Protein AF-A0A421DUH6-F1 (afdb_monomer_lite)

Structure (mmCIF, N/CA/C/O backbone):
data_AF-A0A421DUH6-F1
#
_entry.id   AF-A0A421DUH6-F1
#
loop_
_atom_site.group_PDB
_atom_site.id
_atom_site.type_symbol
_atom_site.label_atom_id
_atom_site.label_alt_id
_atom_site.label_comp_id
_atom_site.label_asym_id
_atom_site.label_entity_id
_atom_site.label_seq_id
_atom_site.pdbx_PDB_ins_code
_atom_site.Cartn_x
_atom_site.Cartn_y
_atom_site.Cartn_z
_atom_site.occupancy
_atom_site.B_iso_or_equiv
_atom_sit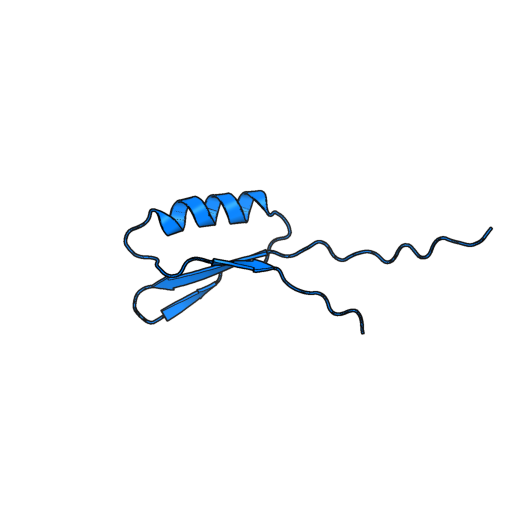e.auth_seq_id
_atom_site.auth_comp_id
_atom_site.auth_asym_id
_atom_site.auth_atom_id
_atom_site.pdbx_PDB_model_num
ATOM 1 N N . GLY A 1 1 ? -21.370 -5.238 39.498 1.00 35.66 1 GLY A N 1
ATOM 2 C CA . GLY A 1 1 ? -20.615 -4.505 38.472 1.00 35.66 1 GLY A CA 1
ATOM 3 C C . GLY A 1 1 ? -20.257 -5.488 37.394 1.00 35.66 1 GLY A C 1
ATOM 4 O O . GLY A 1 1 ? -19.547 -6.437 37.685 1.0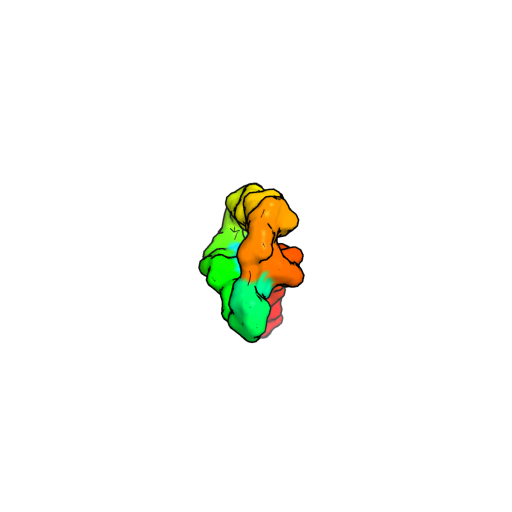0 35.66 1 GLY A O 1
ATOM 5 N N . THR A 1 2 ? -20.835 -5.344 36.210 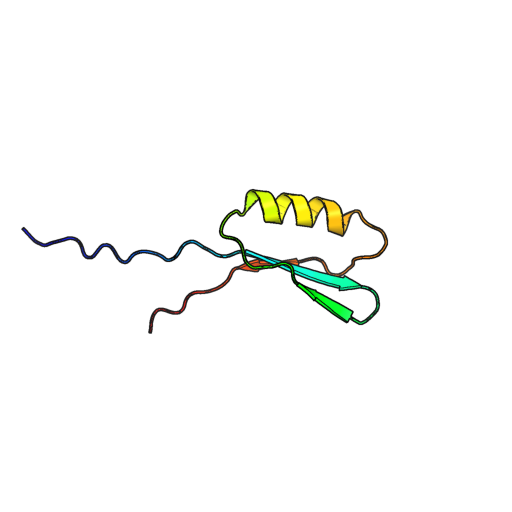1.00 39.66 2 THR A N 1
ATOM 6 C CA . THR A 1 2 ? -20.490 -6.161 35.045 1.00 39.66 2 THR A CA 1
ATOM 7 C C . THR A 1 2 ? -19.262 -5.533 34.406 1.00 39.66 2 THR A C 1
ATOM 9 O O . THR A 1 2 ? -19.334 -4.400 33.936 1.00 39.66 2 THR A O 1
ATOM 12 N N . ALA A 1 3 ? -18.130 -6.230 34.490 1.00 47.88 3 ALA A N 1
ATOM 13 C CA . ALA A 1 3 ? -16.904 -5.844 33.814 1.00 47.88 3 ALA A CA 1
ATOM 14 C C . ALA A 1 3 ? -17.183 -5.802 32.309 1.00 47.88 3 ALA A C 1
ATOM 16 O O . ALA A 1 3 ? -17.609 -6.797 31.726 1.00 47.88 3 ALA A O 1
ATOM 17 N N . THR A 1 4 ? -17.019 -4.624 31.717 1.00 51.66 4 THR A N 1
ATOM 18 C CA . THR A 1 4 ? -17.061 -4.425 30.276 1.00 51.66 4 THR A CA 1
ATOM 19 C C . THR A 1 4 ? -15.891 -5.202 29.693 1.00 51.66 4 THR A C 1
ATOM 21 O O . THR A 1 4 ? -14.736 -4.820 29.887 1.00 51.66 4 THR A O 1
ATOM 24 N N . ASP A 1 5 ? -16.196 -6.322 29.047 1.00 52.44 5 ASP A N 1
ATOM 25 C CA . ASP A 1 5 ? -15.242 -7.084 28.257 1.00 52.44 5 ASP A CA 1
ATOM 26 C C . ASP A 1 5 ? -14.752 -6.142 27.157 1.00 52.44 5 ASP A C 1
ATOM 28 O O . ASP A 1 5 ? -15.468 -5.818 26.207 1.00 52.44 5 ASP A O 1
ATOM 32 N N . THR A 1 6 ? -13.588 -5.540 27.382 1.00 51.78 6 THR A N 1
ATOM 33 C CA . THR A 1 6 ? -12.998 -4.616 26.425 1.00 51.78 6 THR A CA 1
ATOM 34 C C . THR A 1 6 ? -12.309 -5.517 25.425 1.00 51.78 6 THR A C 1
ATOM 36 O O . THR A 1 6 ? -11.120 -5.798 25.572 1.00 51.78 6 THR A O 1
ATOM 39 N N . ALA A 1 7 ? -13.084 -6.038 24.467 1.00 56.97 7 ALA A N 1
ATOM 40 C CA . ALA A 1 7 ? -12.543 -6.643 23.262 1.00 56.97 7 ALA A CA 1
ATOM 41 C C . ALA A 1 7 ? -11.481 -5.669 22.755 1.00 56.97 7 ALA A C 1
ATOM 43 O O . ALA A 1 7 ? -11.785 -4.547 22.345 1.00 56.97 7 ALA A O 1
ATOM 44 N N . THR A 1 8 ? -10.219 -6.033 22.950 1.00 55.66 8 THR A N 1
ATOM 45 C CA . THR A 1 8 ? -9.106 -5.188 22.556 1.00 55.66 8 THR A CA 1
ATOM 46 C C . THR A 1 8 ? -9.087 -5.316 21.049 1.00 55.66 8 THR A C 1
ATOM 48 O O . THR A 1 8 ? -8.579 -6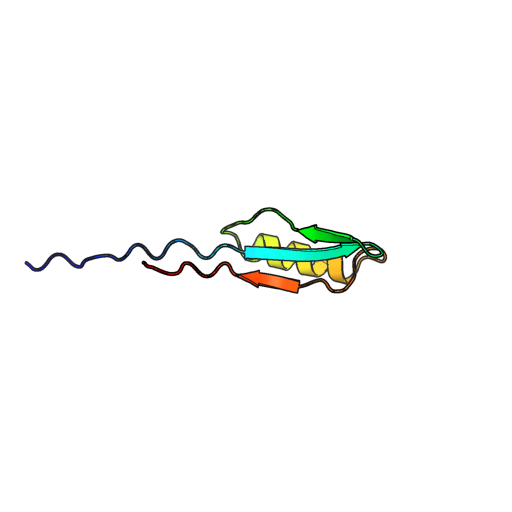.306 20.541 1.00 55.66 8 THR A O 1
ATOM 51 N N . THR A 1 9 ? -9.745 -4.393 20.341 1.00 64.25 9 THR A N 1
ATOM 52 C CA . THR A 1 9 ? -9.656 -4.330 18.884 1.00 64.25 9 THR A CA 1
ATOM 53 C C . THR A 1 9 ? -8.176 -4.195 18.576 1.00 64.25 9 THR A C 1
ATOM 55 O O . THR A 1 9 ? -7.580 -3.156 18.872 1.00 64.25 9 THR A O 1
ATOM 58 N N . GLU A 1 10 ? -7.559 -5.278 18.097 1.00 69.31 10 GLU A N 1
ATOM 59 C CA . GLU A 1 10 ? -6.172 -5.232 17.660 1.00 69.31 10 GLU A CA 1
ATOM 60 C C . GLU 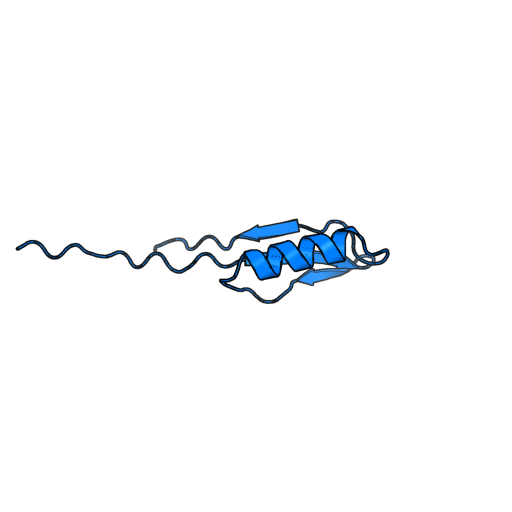A 1 10 ? -6.041 -4.047 16.696 1.00 69.31 10 GLU A C 1
ATOM 62 O O . GLU A 1 10 ? -6.922 -3.849 15.851 1.00 69.31 10 GLU A O 1
ATOM 67 N N . PRO A 1 11 ? -5.011 -3.199 16.856 1.00 77.00 11 PRO A N 1
ATOM 68 C CA . PRO A 1 11 ? -4.893 -2.006 16.040 1.00 77.00 11 PRO A CA 1
ATOM 69 C C . PRO A 1 11 ? -4.836 -2.410 14.570 1.00 77.00 11 PRO A C 1
ATOM 71 O O . PRO A 1 11 ? -4.117 -3.346 14.204 1.00 77.00 11 PRO A O 1
ATOM 74 N N . ASP A 1 12 ? -5.590 -1.692 13.736 1.00 88.12 12 ASP A N 1
ATOM 75 C CA . ASP A 1 12 ? -5.583 -1.909 12.296 1.00 88.12 12 ASP A CA 1
ATOM 76 C C . ASP A 1 12 ? -4.151 -1.878 11.776 1.00 88.12 12 ASP A C 1
ATOM 78 O O . ASP A 1 12 ? -3.430 -0.904 11.987 1.00 88.12 12 ASP A O 1
ATOM 82 N N . GLN A 1 13 ? -3.744 -2.942 11.090 1.00 94.12 13 GLN A N 1
ATOM 83 C CA . GLN A 1 13 ? -2.452 -2.979 10.421 1.00 94.12 13 GLN A CA 1
ATOM 84 C C . GLN A 1 13 ? -2.628 -2.683 8.940 1.00 94.12 13 GLN A C 1
ATOM 86 O O . GLN A 1 13 ? -3.554 -3.172 8.292 1.00 94.12 13 GLN A O 1
ATOM 91 N N . TRP A 1 14 ? -1.693 -1.914 8.404 1.00 96.38 14 TRP A N 1
ATOM 92 C CA . TRP A 1 14 ? -1.693 -1.412 7.042 1.00 96.38 14 TRP A CA 1
ATOM 93 C C . TRP A 1 14 ? -0.361 -1.727 6.371 1.00 96.38 14 TRP A C 1
ATOM 95 O O . TRP A 1 14 ? 0.678 -1.752 7.032 1.00 96.38 14 TRP A O 1
ATOM 105 N N . ARG A 1 15 ? -0.376 -1.961 5.062 1.00 97.31 15 ARG A N 1
ATOM 106 C CA . ARG A 1 15 ? 0.837 -2.053 4.237 1.00 97.31 15 ARG A CA 1
ATOM 107 C C . ARG A 1 15 ? 0.561 -1.532 2.835 1.00 97.31 15 ARG A C 1
ATOM 109 O O . ARG A 1 15 ? -0.596 -1.437 2.427 1.00 97.31 15 ARG A O 1
ATOM 116 N N . LEU A 1 16 ? 1.619 -1.275 2.079 1.00 97.12 16 LEU A N 1
ATOM 117 C CA . LEU A 1 16 ? 1.526 -1.135 0.632 1.00 97.12 16 LEU A CA 1
ATOM 118 C C . LEU A 1 16 ? 1.794 -2.454 -0.067 1.00 97.12 16 LEU A C 1
ATOM 120 O O . LEU A 1 16 ? 2.700 -3.191 0.323 1.00 97.12 16 LEU A O 1
ATOM 124 N N . ARG A 1 17 ? 1.054 -2.677 -1.148 1.00 97.69 17 ARG A N 1
ATOM 125 C CA . ARG A 1 17 ? 1.382 -3.625 -2.210 1.00 97.69 17 ARG A CA 1
ATOM 126 C C . ARG A 1 17 ? 1.647 -2.831 -3.482 1.00 97.69 17 ARG A C 1
ATOM 128 O O . ARG A 1 17 ? 0.908 -1.895 -3.777 1.00 97.69 17 ARG A O 1
ATOM 135 N N . TYR A 1 18 ? 2.703 -3.168 -4.206 1.00 96.25 18 TYR A N 1
ATOM 136 C CA . TYR A 1 18 ? 3.068 -2.507 -5.458 1.00 96.25 18 TYR A CA 1
ATOM 137 C C . TYR A 1 18 ? 3.849 -3.458 -6.365 1.00 96.25 18 TYR A C 1
ATOM 139 O O . TYR A 1 18 ? 4.418 -4.442 -5.897 1.00 96.25 18 TYR A O 1
ATOM 147 N N . MET A 1 19 ? 3.890 -3.144 -7.656 1.00 96.25 19 MET A N 1
ATOM 148 C CA . MET A 1 19 ? 4.607 -3.905 -8.676 1.00 96.25 19 MET A CA 1
ATOM 149 C C . MET A 1 19 ? 5.863 -3.157 -9.128 1.00 96.25 19 MET A C 1
ATOM 151 O O . MET A 1 19 ? 5.812 -1.948 -9.361 1.00 96.25 19 MET A O 1
ATOM 155 N N . VAL A 1 20 ? 6.981 -3.867 -9.285 1.00 93.56 20 VAL A N 1
ATOM 156 C CA . VAL A 1 20 ? 8.208 -3.368 -9.929 1.00 93.56 20 VAL A CA 1
ATOM 157 C C . VAL A 1 20 ? 8.578 -4.333 -11.048 1.00 93.56 20 VAL A C 1
ATOM 159 O O . VAL A 1 20 ? 8.978 -5.470 -10.796 1.00 93.56 20 VAL A O 1
ATOM 162 N N . GLY A 1 21 ? 8.416 -3.895 -12.299 1.00 91.38 21 GLY A N 1
ATOM 163 C CA . GLY A 1 21 ? 8.343 -4.840 -13.417 1.00 91.38 21 GLY A CA 1
ATOM 164 C C . GLY A 1 21 ? 7.228 -5.858 -13.160 1.00 91.38 21 GLY A C 1
ATOM 165 O O . GLY A 1 21 ? 6.123 -5.470 -12.804 1.00 91.38 21 GLY A O 1
ATOM 166 N N . ASP A 1 22 ? 7.538 -7.149 -13.246 1.00 94.00 22 ASP A N 1
ATOM 167 C CA . ASP A 1 22 ? 6.560 -8.223 -13.007 1.00 94.00 22 ASP A CA 1
ATOM 168 C C . ASP A 1 22 ? 6.580 -8.764 -11.564 1.00 94.00 22 ASP A C 1
ATOM 170 O O . ASP A 1 22 ? 5.942 -9.774 -11.263 1.00 94.00 22 ASP A O 1
ATOM 174 N N . LEU A 1 23 ? 7.342 -8.133 -10.663 1.00 95.94 23 LEU A N 1
ATOM 175 C CA . LEU A 1 23 ? 7.492 -8.582 -9.281 1.00 95.94 23 LEU A CA 1
ATOM 176 C C . LEU A 1 23 ? 6.570 -7.811 -8.346 1.00 95.94 23 LEU A C 1
ATOM 178 O O . LEU A 1 23 ? 6.554 -6.581 -8.340 1.00 95.94 23 LEU A O 1
ATOM 182 N N . GLU A 1 24 ? 5.850 -8.555 -7.514 1.00 97.38 24 GLU A N 1
ATOM 183 C CA . GLU A 1 24 ? 5.004 -7.998 -6.467 1.00 97.38 24 GLU A CA 1
ATOM 184 C C . GLU A 1 24 ? 5.797 -7.798 -5.174 1.00 97.38 24 GLU A C 1
ATOM 186 O O . GLU A 1 24 ? 6.477 -8.703 -4.682 1.00 97.38 24 GLU A O 1
ATOM 191 N N . HIS A 1 25 ? 5.685 -6.602 -4.610 1.00 96.56 25 HIS A N 1
ATOM 192 C CA . HIS A 1 25 ? 6.389 -6.181 -3.413 1.00 96.56 25 HIS A CA 1
ATOM 193 C C . HIS A 1 25 ? 5.426 -5.667 -2.353 1.00 96.56 25 HIS A C 1
ATOM 195 O O . HIS A 1 25 ? 4.350 -5.139 -2.641 1.00 96.56 25 HIS A O 1
ATOM 201 N N . TYR A 1 26 ? 5.871 -5.793 -1.105 1.00 97.00 26 TYR A N 1
ATOM 202 C CA . TYR A 1 26 ? 5.117 -5.396 0.068 1.00 97.00 26 TYR A CA 1
ATOM 203 C C . TYR A 1 26 ? 6.004 -4.622 1.030 1.00 97.00 26 TYR A C 1
ATOM 205 O O . TYR A 1 26 ? 7.158 -4.994 1.251 1.00 97.00 26 TYR A O 1
ATOM 213 N N . THR A 1 27 ? 5.457 -3.576 1.642 1.00 96.00 27 THR A N 1
ATOM 214 C CA . THR A 1 27 ? 6.056 -3.036 2.865 1.00 96.00 27 THR A CA 1
ATOM 215 C C . THR A 1 27 ? 5.712 -3.931 4.049 1.00 96.00 27 THR A C 1
ATOM 217 O O . THR A 1 27 ? 4.787 -4.749 3.995 1.00 96.00 27 THR A O 1
ATOM 220 N N . GLU A 1 28 ? 6.432 -3.746 5.151 1.00 96.38 28 GLU A N 1
ATOM 221 C CA . GLU A 1 28 ? 6.023 -4.328 6.422 1.00 96.38 28 GLU A CA 1
ATOM 222 C C . GLU A 1 28 ? 4.656 -3.782 6.856 1.00 96.38 28 GLU A C 1
ATOM 224 O O . GLU A 1 28 ? 4.252 -2.673 6.487 1.00 96.38 28 GLU A O 1
ATOM 229 N N . TRP A 1 29 ? 3.941 -4.593 7.633 1.00 95.81 29 TRP A N 1
ATOM 230 C CA . TRP A 1 29 ? 2.703 -4.183 8.280 1.00 95.81 29 TRP A CA 1
ATOM 231 C C . TRP A 1 29 ? 3.002 -3.171 9.387 1.00 95.81 29 TRP A C 1
ATOM 233 O O . TRP A 1 29 ? 3.873 -3.401 10.223 1.00 95.81 29 TRP A O 1
ATOM 243 N N . THR A 1 30 ? 2.239 -2.085 9.434 1.00 94.00 30 THR A N 1
ATOM 244 C CA . THR A 1 30 ? 2.338 -1.060 10.479 1.00 94.00 30 THR A CA 1
ATOM 245 C C . THR A 1 30 ? 0.959 -0.632 10.962 1.00 94.00 30 THR A C 1
ATOM 247 O O . THR A 1 30 ? 0.001 -0.633 10.195 1.00 94.00 30 THR A O 1
ATOM 250 N N . ALA A 1 31 ? 0.852 -0.247 12.233 1.00 93.75 31 ALA A N 1
ATOM 251 C CA . ALA A 1 31 ? -0.372 0.341 12.781 1.00 93.75 31 ALA A CA 1
ATOM 252 C C . ALA A 1 31 ? -0.542 1.831 12.415 1.00 93.75 31 ALA A C 1
ATOM 254 O O . ALA A 1 31 ? -1.602 2.411 12.639 1.00 93.75 31 ALA A O 1
ATOM 255 N N . ASP A 1 32 ? 0.498 2.464 11.862 1.00 94.31 32 ASP A N 1
ATOM 256 C CA . ASP A 1 32 ? 0.508 3.892 11.548 1.00 94.31 32 ASP A CA 1
ATOM 257 C C . ASP A 1 32 ? 0.049 4.163 10.106 1.00 94.31 32 ASP A C 1
ATOM 259 O O . ASP A 1 32 ? 0.834 4.109 9.154 1.00 94.31 32 ASP A O 1
ATOM 263 N N . PHE A 1 33 ? -1.244 4.454 9.943 1.00 93.94 33 PHE A N 1
ATOM 264 C CA . PHE A 1 33 ? -1.835 4.753 8.636 1.00 93.94 33 PHE A CA 1
ATOM 265 C C . PHE A 1 33 ? -1.204 5.974 7.932 1.00 93.94 33 PHE A C 1
ATOM 267 O O . PHE A 1 33 ? -0.875 5.840 6.752 1.00 93.94 33 PHE A O 1
ATOM 274 N N . PRO A 1 34 ? -0.950 7.121 8.600 1.00 95.94 34 PRO A N 1
ATOM 275 C CA . PRO A 1 34 ? -0.235 8.254 8.002 1.00 95.94 34 PRO A CA 1
ATOM 276 C C . PRO A 1 34 ? 1.092 7.893 7.322 1.00 95.94 34 PRO A C 1
ATOM 278 O O . PRO A 1 34 ? 1.400 8.413 6.248 1.00 95.94 34 PRO A O 1
ATOM 281 N N . THR A 1 35 ? 1.871 6.976 7.904 1.00 95.19 35 THR A N 1
ATOM 282 C CA . THR A 1 35 ? 3.114 6.497 7.280 1.00 95.19 35 THR A CA 1
ATOM 283 C C . THR A 1 35 ? 2.835 5.780 5.957 1.00 95.19 35 THR A C 1
ATOM 285 O O . THR A 1 35 ? 3.503 6.050 4.956 1.00 95.19 35 THR A O 1
ATOM 288 N N . ILE A 1 36 ? 1.821 4.911 5.918 1.00 96.12 36 ILE A N 1
ATOM 289 C CA . ILE A 1 36 ? 1.429 4.185 4.702 1.00 96.12 36 ILE A CA 1
ATOM 290 C C . ILE A 1 36 ? 0.834 5.114 3.642 1.00 96.12 36 ILE A C 1
ATOM 292 O O . ILE A 1 36 ? 1.163 4.973 2.465 1.00 96.12 36 ILE A O 1
ATOM 296 N N . GLU A 1 37 ? 0.022 6.093 4.036 1.00 96.75 37 GLU A N 1
ATOM 297 C CA . GLU A 1 37 ? -0.525 7.101 3.123 1.00 96.75 37 GLU A CA 1
ATOM 298 C C . GLU A 1 37 ? 0.591 7.938 2.483 1.00 96.75 37 GLU A C 1
ATOM 300 O O . GLU A 1 37 ? 0.612 8.144 1.269 1.00 96.75 37 GLU A O 1
ATOM 305 N N . ASN A 1 38 ? 1.587 8.345 3.270 1.00 95.88 38 ASN A N 1
ATOM 306 C CA . ASN A 1 38 ? 2.754 9.057 2.760 1.00 95.88 38 ASN A CA 1
ATOM 307 C C . ASN A 1 38 ? 3.564 8.207 1.764 1.00 95.88 38 ASN A C 1
ATOM 309 O O . ASN A 1 38 ? 3.985 8.707 0.719 1.00 95.88 38 ASN A O 1
ATOM 313 N N . TYR A 1 39 ? 3.769 6.917 2.045 1.00 94.50 39 TYR A N 1
ATOM 314 C CA . TYR A 1 39 ? 4.435 6.022 1.097 1.00 94.50 39 TYR A CA 1
ATOM 315 C C . TYR A 1 39 ? 3.611 5.813 -0.173 1.00 94.50 39 TYR A C 1
ATOM 317 O O . TYR A 1 39 ? 4.185 5.815 -1.261 1.00 94.50 39 TYR A O 1
ATOM 325 N N . TYR A 1 40 ? 2.285 5.692 -0.065 1.00 95.62 40 TYR A N 1
ATOM 326 C CA . TYR A 1 40 ? 1.399 5.565 -1.222 1.00 95.62 40 TYR A CA 1
ATOM 327 C C . TYR A 1 40 ? 1.600 6.747 -2.170 1.00 95.62 40 TYR A C 1
ATOM 329 O O . TYR A 1 40 ? 1.800 6.580 -3.375 1.00 95.62 40 TYR A O 1
ATOM 337 N N . ASP A 1 41 ? 1.620 7.948 -1.597 1.00 95.06 41 ASP A N 1
ATOM 338 C CA . ASP A 1 41 ? 1.777 9.193 -2.330 1.00 95.06 41 ASP A CA 1
ATOM 339 C C . ASP A 1 41 ? 3.148 9.339 -2.997 1.00 95.06 41 ASP A C 1
ATOM 341 O O . ASP A 1 41 ? 3.241 9.924 -4.078 1.00 95.06 41 ASP A O 1
ATOM 345 N N . GLN A 1 42 ? 4.199 8.784 -2.396 1.00 93.25 42 GLN A N 1
ATOM 346 C CA . GLN A 1 42 ? 5.538 8.749 -2.985 1.00 93.25 42 GLN A CA 1
ATOM 347 C C . GLN A 1 42 ? 5.641 7.715 -4.111 1.00 93.25 42 GLN A C 1
ATOM 349 O O . GLN A 1 42 ? 6.122 8.040 -5.195 1.00 93.25 42 GLN A O 1
ATOM 354 N N . TYR A 1 43 ? 5.159 6.491 -3.886 1.00 91.69 43 TYR A N 1
ATOM 355 C CA . TYR A 1 43 ? 5.298 5.391 -4.843 1.00 91.69 43 TYR A CA 1
ATOM 356 C C . TYR A 1 43 ? 4.425 5.599 -6.080 1.00 91.69 43 TYR A C 1
ATOM 358 O O . TYR A 1 43 ? 4.895 5.360 -7.186 1.00 91.69 43 TYR A O 1
ATOM 366 N N . ARG A 1 44 ? 3.207 6.140 -5.933 1.00 90.38 44 ARG A N 1
ATOM 367 C CA . ARG A 1 44 ? 2.335 6.442 -7.085 1.00 90.38 44 ARG A CA 1
ATOM 368 C C . ARG A 1 44 ? 2.876 7.538 -8.007 1.00 90.38 44 ARG A C 1
ATOM 370 O O . ARG A 1 44 ? 2.371 7.705 -9.111 1.00 90.38 44 ARG A O 1
ATOM 377 N N . ARG A 1 45 ? 3.809 8.360 -7.513 1.00 90.50 45 ARG A N 1
ATOM 378 C CA . ARG A 1 45 ? 4.464 9.437 -8.276 1.00 90.50 45 ARG A CA 1
ATOM 379 C C . ARG A 1 45 ? 5.816 9.001 -8.843 1.00 90.50 45 ARG A C 1
ATOM 381 O O . ARG A 1 45 ? 6.415 9.774 -9.582 1.00 90.50 45 ARG A O 1
ATOM 388 N N . GLY A 1 46 ? 6.316 7.828 -8.455 1.00 85.00 46 GLY A N 1
ATOM 389 C CA . GLY A 1 46 ? 7.576 7.284 -8.944 1.00 85.00 46 GLY A CA 1
ATOM 390 C C . GLY A 1 46 ? 7.404 6.553 -10.273 1.00 85.00 46 GLY A C 1
ATOM 391 O O . GLY A 1 46 ? 6.343 6.013 -10.558 1.00 85.00 46 GLY A O 1
ATOM 392 N N . ASP A 1 47 ? 8.475 6.492 -11.062 1.00 85.12 47 ASP A N 1
ATOM 393 C CA . ASP A 1 47 ? 8.433 5.890 -12.403 1.00 85.12 47 ASP A CA 1
ATOM 394 C C . ASP A 1 47 ? 8.552 4.353 -12.399 1.00 85.12 47 ASP A C 1
ATOM 396 O O . ASP A 1 47 ? 8.254 3.701 -13.396 1.00 85.12 47 ASP A O 1
ATOM 400 N N . TYR A 1 48 ? 9.014 3.758 -11.292 1.00 82.88 48 TYR A N 1
ATOM 401 C CA . TYR A 1 48 ? 9.364 2.330 -11.223 1.00 82.88 48 TYR A CA 1
ATOM 402 C C . TYR A 1 48 ? 8.281 1.446 -10.600 1.00 82.88 48 TYR A C 1
ATOM 404 O O . TYR A 1 48 ? 8.230 0.250 -10.891 1.00 82.88 48 TYR A O 1
ATOM 412 N N . ALA A 1 49 ? 7.448 2.016 -9.729 1.00 88.69 49 ALA A N 1
ATOM 413 C CA . ALA A 1 49 ? 6.402 1.290 -9.028 1.00 88.69 49 ALA A CA 1
ATOM 414 C C . ALA A 1 49 ? 5.048 1.565 -9.686 1.00 88.69 49 ALA A C 1
ATOM 416 O O . ALA A 1 49 ? 4.679 2.717 -9.896 1.00 88.69 49 ALA A O 1
ATOM 417 N N . HIS A 1 50 ? 4.294 0.514 -9.982 1.00 91.81 50 HIS A N 1
ATOM 418 C CA . HIS A 1 50 ? 2.928 0.616 -10.495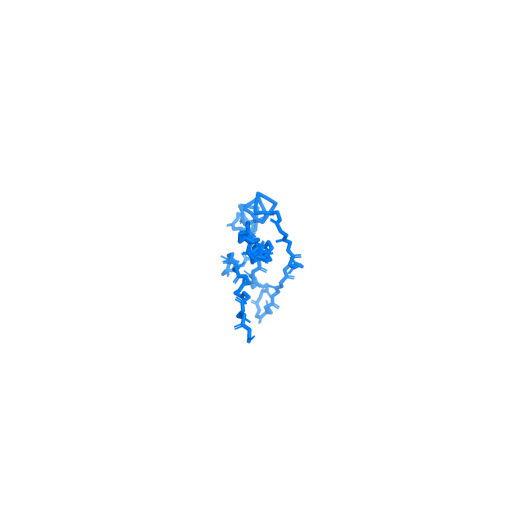 1.00 91.81 50 HIS A CA 1
ATOM 419 C C . HIS A 1 50 ? 1.986 -0.279 -9.690 1.00 91.81 50 HIS A C 1
ATOM 421 O O . HIS A 1 50 ? 2.416 -0.995 -8.785 1.00 91.81 50 HIS A O 1
ATOM 427 N N . ASP A 1 51 ? 0.684 -0.165 -9.955 1.00 94.88 51 ASP A N 1
ATOM 428 C CA . ASP A 1 51 ? -0.378 -0.886 -9.238 1.00 94.88 51 ASP A CA 1
ATOM 429 C C . ASP A 1 51 ? -0.271 -0.784 -7.708 1.00 94.88 51 ASP A C 1
ATOM 431 O O . ASP A 1 51 ? -0.564 -1.725 -6.967 1.00 94.88 51 ASP A O 1
ATOM 435 N N . VAL A 1 52 ? 0.163 0.389 -7.241 1.00 96.12 52 VAL A N 1
ATOM 436 C CA . VAL A 1 52 ? 0.334 0.703 -5.825 1.00 96.12 52 VAL A CA 1
ATOM 437 C C . VAL A 1 52 ? -1.040 0.725 -5.157 1.00 96.12 52 VAL A C 1
ATOM 439 O O . VAL A 1 52 ? -1.926 1.464 -5.583 1.00 96.12 52 VAL A O 1
ATOM 442 N N . VAL A 1 53 ? -1.224 -0.059 -4.096 1.00 97.12 53 VAL A N 1
ATOM 443 C CA . VAL A 1 53 ? -2.461 -0.112 -3.306 1.00 97.12 53 VAL A CA 1
ATOM 444 C C . VAL A 1 53 ? -2.155 -0.178 -1.813 1.00 97.12 53 VAL A C 1
ATOM 446 O O . VAL A 1 53 ? -1.160 -0.771 -1.396 1.00 97.12 53 VAL A O 1
ATOM 449 N N . ILE A 1 54 ? -3.035 0.412 -1.004 1.00 97.31 54 ILE A N 1
ATOM 450 C CA . ILE A 1 54 ? -3.014 0.270 0.454 1.00 97.31 54 ILE A CA 1
ATOM 451 C C . ILE A 1 54 ? -3.878 -0.930 0.839 1.00 97.31 54 ILE A C 1
ATOM 453 O O . ILE A 1 54 ? -5.052 -1.000 0.476 1.00 97.31 54 ILE A O 1
ATOM 457 N N . GLU A 1 55 ? -3.312 -1.850 1.611 1.00 97.12 55 GLU A N 1
ATOM 458 C CA . GLU A 1 55 ? -4.027 -2.989 2.178 1.00 97.12 55 GLU A CA 1
ATOM 459 C C . GLU A 1 55 ? -4.240 -2.802 3.679 1.00 97.12 55 GLU A C 1
ATOM 461 O O . GLU A 1 55 ? -3.352 -2.319 4.383 1.00 97.12 55 GLU A O 1
ATOM 466 N N . ARG A 1 56 ? -5.405 -3.239 4.169 1.00 94.69 56 ARG A N 1
ATOM 467 C CA . ARG A 1 56 ? -5.730 -3.341 5.597 1.00 94.69 56 ARG A CA 1
ATOM 468 C C . ARG A 1 56 ? -5.766 -4.807 5.997 1.00 94.69 56 ARG A C 1
ATOM 470 O O . ARG A 1 56 ? -6.426 -5.617 5.344 1.00 94.69 56 ARG A O 1
ATOM 477 N N . ARG A 1 57 ? -5.108 -5.148 7.097 1.00 91.94 57 ARG A N 1
ATOM 478 C CA . ARG A 1 57 ? -5.175 -6.478 7.690 1.00 91.94 57 ARG A CA 1
ATOM 479 C C . ARG A 1 57 ? -6.510 -6.641 8.408 1.00 91.94 57 ARG A C 1
ATOM 481 O O . ARG A 1 57 ? -6.783 -5.934 9.372 1.00 91.94 57 ARG A O 1
ATOM 488 N N . ALA A 1 58 ? -7.324 -7.586 7.953 1.00 81.56 58 ALA A N 1
ATOM 489 C CA . ALA A 1 58 ? -8.488 -8.025 8.708 1.00 81.56 58 ALA A CA 1
ATOM 490 C C . ALA A 1 58 ? -8.033 -9.003 9.799 1.00 81.56 58 ALA A C 1
ATOM 492 O O . ALA A 1 58 ? -7.483 -10.063 9.492 1.00 81.56 58 ALA A O 1
ATOM 493 N N . VAL A 1 59 ? -8.249 -8.648 11.064 1.00 69.75 59 VAL A N 1
ATOM 494 C CA . VAL A 1 59 ? -8.184 -9.610 12.166 1.00 69.75 59 VAL A CA 1
ATOM 495 C C . VAL A 1 59 ? -9.539 -10.302 12.221 1.00 69.75 59 VAL A C 1
ATOM 497 O O . VAL A 1 59 ? -10.567 -9.656 12.408 1.00 69.75 59 VAL A O 1
ATOM 500 N N . VAL A 1 60 ? -9.553 -11.610 11.976 1.00 63.66 60 VAL A N 1
ATOM 501 C CA . VAL A 1 60 ? -10.745 -12.432 12.188 1.00 63.66 60 VAL A CA 1
ATOM 502 C C . VAL A 1 60 ? -10.641 -12.974 13.607 1.00 63.66 60 VAL A C 1
ATOM 504 O O . VAL A 1 60 ? -9.819 -13.859 13.851 1.00 63.66 60 VAL A O 1
ATOM 507 N N . ASP A 1 61 ? -11.438 -12.431 14.529 1.00 58.03 61 ASP A N 1
ATOM 508 C CA . ASP A 1 61 ? -11.620 -13.038 15.850 1.00 58.03 61 ASP A CA 1
ATOM 509 C C . ASP A 1 61 ? -12.158 -14.464 15.654 1.00 58.03 61 ASP A C 1
ATOM 511 O O . ASP A 1 61 ? -13.143 -14.675 14.938 1.00 58.03 61 ASP A O 1
ATOM 515 N N . ARG A 1 62 ? -11.456 -15.449 16.220 1.00 55.78 62 ARG A N 1
ATOM 516 C CA . ARG A 1 62 ? -11.780 -16.877 16.106 1.00 55.78 62 ARG A CA 1
ATOM 517 C C . ARG A 1 62 ? -12.576 -17.372 17.302 1.00 55.78 62 ARG A C 1
ATOM 519 O O . ARG A 1 62 ? -12.209 -16.996 18.434 1.00 55.78 62 ARG A O 1
#

Radius of gyration: 16.03 Å; chains: 1; bounding box: 30×26×52 Å

Sequence (62 aa):
GTATDTATTEPDQWRLRYMVGDLEHYTEWTADFPTIENYYDQYRRGDYAHDVVIERRAVVDR

Secondary structure (DSSP, 8-state):
---------PPPEEEEEEEETTEEEEPPPBS-HHHHHHHHHHHTTSSSEEEEEEEEEPP---

Foldseek 3Di:
DDPDPPPPPDQKWKKKWWDFPNDIDIDDTDSDVVVRVVVLVVQPPDPGIPPIDMDIDDDDDD

pLDDT: mean 84.8, std 17.1, range [35.66, 97.69]